Protein AF-A0A2S2QN87-F1 (afdb_monomer)

Organism: NCBI:txid143950

Nearest PDB structures (foldseek):
  5fmi-assembly1_A-2  TM=4.030E-01  e=7.078E-01  Homo sapiens
  5wdd-assembly2_B  TM=3.837E-01  e=3.614E+00  Gallus gallus
  5lmp-assembly1_T  TM=2.972E-01  e=2.549E+00  Thermus thermophilus HB8

InterPro domains:
  IPR051944 BEACH domain-containing protein [PTHR46108] (1-99)

Mean predicted aligned error: 5.39 Å

Structure (mmCIF, N/CA/C/O backbone):
data_AF-A0A2S2QN87-F1
#
_entry.id   AF-A0A2S2QN87-F1
#
loop_
_atom_site.group_PDB
_atom_site.id
_atom_site.type_symbol
_atom_site.label_atom_id
_atom_site.label_alt_id
_atom_site.label_comp_id
_atom_site.label_asym_id
_atom_site.label_entity_id
_atom_site.label_seq_id
_atom_site.pdbx_PDB_ins_code
_atom_site.Cartn_x
_atom_site.Cartn_y
_atom_site.Cartn_z
_atom_site.occupancy
_atom_site.B_iso_or_equiv
_atom_site.auth_seq_id
_atom_site.auth_comp_id
_atom_site.auth_asym_id
_atom_site.auth_atom_id
_atom_site.pdbx_PDB_model_num
ATOM 1 N N . PHE A 1 1 ? -2.934 -4.992 -7.636 1.00 54.97 1 PHE A N 1
ATOM 2 C CA . PHE A 1 1 ? -2.206 -3.744 -7.964 1.00 54.97 1 PHE A CA 1
ATOM 3 C C . PHE A 1 1 ? -0.697 -3.867 -7.735 1.00 54.97 1 PHE A C 1
ATOM 5 O O . PHE A 1 1 ? 0.065 -3.264 -8.474 1.00 54.97 1 PHE A O 1
ATOM 12 N N . PHE A 1 2 ? -0.258 -4.665 -6.754 1.00 62.22 2 PHE A N 1
ATOM 13 C CA . PHE A 1 2 ? 1.153 -4.755 -6.355 1.00 62.22 2 PHE A 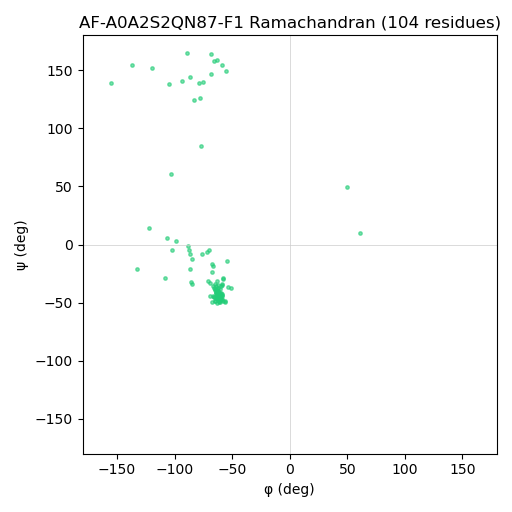CA 1
ATOM 14 C C . PHE A 1 2 ? 2.008 -5.738 -7.176 1.00 62.22 2 PHE A C 1
ATOM 16 O O . PHE A 1 2 ? 3.230 -5.657 -7.112 1.00 62.22 2 PHE A O 1
ATOM 23 N N . ASP A 1 3 ? 1.383 -6.598 -7.988 1.00 73.19 3 ASP A N 1
ATOM 24 C CA . ASP A 1 3 ? 2.063 -7.568 -8.856 1.00 73.19 3 ASP A CA 1
ATOM 25 C C . ASP A 1 3 ? 2.075 -7.121 -10.318 1.00 73.19 3 ASP A C 1
ATOM 27 O O . ASP A 1 3 ? 1.509 -7.761 -11.202 1.00 73.19 3 ASP A O 1
ATOM 31 N N . LEU A 1 4 ? 2.696 -5.970 -10.576 1.00 82.06 4 LEU A N 1
ATOM 32 C CA . LEU A 1 4 ? 2.917 -5.528 -11.951 1.00 82.06 4 LEU A CA 1
ATOM 33 C C . LEU A 1 4 ? 3.938 -6.450 -12.635 1.00 82.06 4 LEU A C 1
ATOM 35 O O . LEU A 1 4 ? 4.859 -6.919 -11.964 1.00 82.06 4 LEU A O 1
ATOM 39 N N . PRO A 1 5 ? 3.824 -6.696 -13.952 1.00 86.81 5 PRO A N 1
ATOM 40 C CA . PRO A 1 5 ? 4.841 -7.436 -14.696 1.00 86.81 5 PRO A CA 1
ATOM 41 C C . PRO A 1 5 ? 6.182 -6.677 -14.692 1.00 86.81 5 PRO A C 1
ATOM 43 O O . PRO A 1 5 ? 6.188 -5.457 -14.477 1.00 86.81 5 PRO A O 1
ATOM 46 N N . PRO A 1 6 ? 7.326 -7.340 -14.933 1.00 87.94 6 PRO A N 1
ATOM 47 C CA . PRO A 1 6 ? 8.593 -6.641 -15.165 1.00 87.94 6 PRO A CA 1
ATOM 48 C C . PRO A 1 6 ? 8.453 -5.643 -16.328 1.00 87.94 6 PRO A C 1
ATOM 50 O O . PRO A 1 6 ? 7.609 -5.828 -17.204 1.00 87.94 6 PRO A O 1
ATOM 53 N N . LEU A 1 7 ? 9.206 -4.539 -16.303 1.00 89.00 7 LEU A N 1
ATOM 54 C CA . LEU A 1 7 ? 9.223 -3.620 -17.442 1.00 89.00 7 LEU A CA 1
ATOM 55 C C . LEU A 1 7 ? 10.136 -4.198 -18.525 1.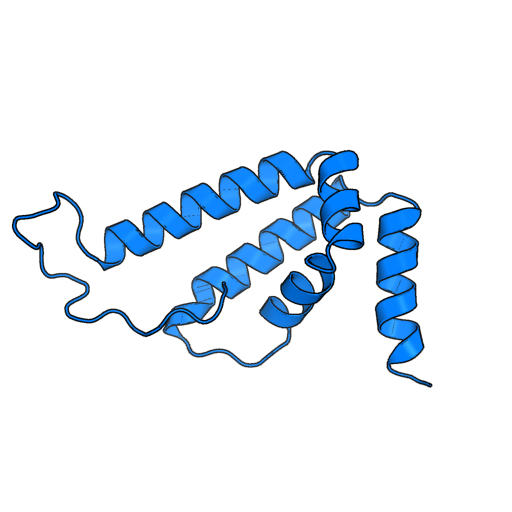00 89.00 7 LEU A C 1
ATOM 57 O O . LEU A 1 7 ? 11.222 -4.695 -18.241 1.00 89.00 7 LEU A O 1
ATOM 61 N N . GLU A 1 8 ? 9.697 -4.090 -19.770 1.00 87.06 8 GLU A N 1
ATOM 62 C CA . GLU A 1 8 ? 10.537 -4.325 -20.940 1.00 87.06 8 GLU A CA 1
ATOM 63 C C . GLU A 1 8 ? 11.126 -2.984 -21.387 1.00 87.06 8 GLU A C 1
ATOM 65 O O . GLU A 1 8 ? 10.439 -1.960 -21.323 1.00 87.06 8 GLU A O 1
ATOM 70 N N . ASN A 1 9 ? 12.394 -2.988 -21.810 1.00 87.69 9 ASN A N 1
ATOM 71 C CA . ASN A 1 9 ? 13.097 -1.809 -22.327 1.00 87.69 9 ASN A CA 1
ATOM 72 C C . ASN A 1 9 ? 12.971 -0.584 -21.397 1.00 87.69 9 ASN A C 1
ATOM 74 O O . ASN A 1 9 ? 12.587 0.504 -21.822 1.00 87.69 9 ASN A O 1
ATOM 78 N N . GLU A 1 10 ? 13.248 -0.770 -20.096 1.00 84.25 10 GLU A N 1
ATOM 79 C CA . GLU A 1 10 ? 12.863 0.194 -19.050 1.00 84.25 10 GLU A CA 1
ATOM 80 C C . GLU A 1 10 ? 13.427 1.611 -19.257 1.00 84.25 10 GLU A C 1
ATOM 82 O O . GLU A 1 10 ? 12.806 2.586 -18.819 1.00 84.25 10 GLU A O 1
ATOM 87 N N . ASP A 1 11 ? 14.585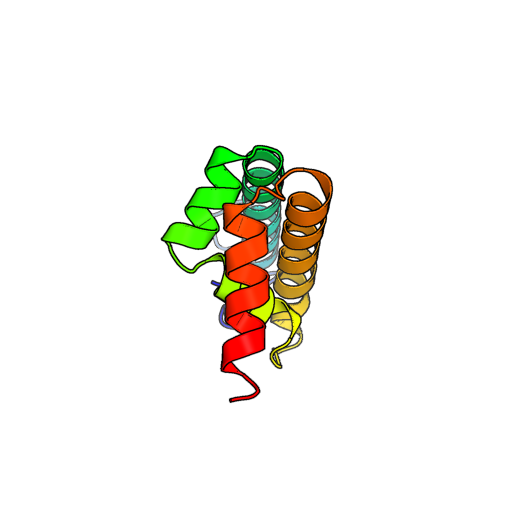 1.710 -19.913 1.00 87.00 11 ASP A N 1
ATOM 88 C CA . ASP A 1 11 ? 15.328 2.948 -20.151 1.00 87.00 11 ASP A CA 1
ATOM 89 C C . ASP A 1 11 ? 15.160 3.488 -21.591 1.00 87.00 11 ASP A C 1
ATOM 91 O O . ASP A 1 11 ? 15.622 4.590 -21.892 1.00 87.00 11 ASP A O 1
AT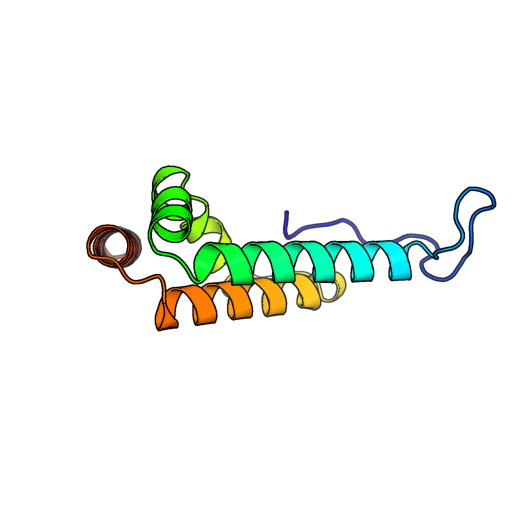OM 95 N N . GLU A 1 12 ? 14.470 2.766 -22.483 1.00 86.56 12 GLU A N 1
ATOM 96 C CA . GLU A 1 12 ? 14.250 3.209 -23.863 1.00 86.56 12 GLU A CA 1
ATOM 97 C C . GLU A 1 12 ? 13.058 4.165 -23.950 1.00 86.56 12 GLU A C 1
ATOM 99 O O . GLU A 1 12 ? 11.931 3.857 -23.546 1.00 86.56 12 GLU A O 1
ATOM 104 N N . LYS A 1 13 ? 13.296 5.356 -24.505 1.00 77.56 13 LYS A N 1
ATOM 105 C CA . LYS A 1 13 ? 12.216 6.290 -24.820 1.00 77.56 13 LYS A CA 1
ATOM 106 C C . LYS A 1 13 ? 11.524 5.850 -26.102 1.00 77.56 13 LYS A C 1
ATOM 108 O O . LYS A 1 13 ? 12.153 5.684 -27.138 1.00 77.56 13 LYS A O 1
ATOM 113 N N . THR A 1 14 ? 10.212 5.695 -26.017 1.00 75.94 14 THR A N 1
ATOM 114 C CA . THR A 1 14 ? 9.335 5.507 -27.174 1.00 75.94 14 THR A CA 1
ATOM 115 C C . THR A 1 14 ? 8.928 6.871 -27.723 1.00 75.94 14 THR A C 1
ATOM 117 O O . THR A 1 14 ? 8.602 7.741 -26.917 1.00 75.94 14 THR A O 1
ATOM 120 N N . ASP A 1 15 ? 8.795 7.028 -29.042 1.00 72.81 15 ASP A N 1
ATOM 121 C CA . ASP A 1 15 ? 8.368 8.289 -29.694 1.00 72.81 15 ASP A CA 1
ATOM 122 C C . ASP A 1 15 ? 7.027 8.859 -29.179 1.00 72.81 15 ASP A C 1
ATOM 124 O O . ASP A 1 15 ? 6.689 10.013 -29.421 1.00 72.81 15 ASP A O 1
ATOM 128 N N . GLN A 1 16 ? 6.248 8.056 -28.449 1.00 77.94 16 GLN A N 1
ATOM 129 C CA . GLN A 1 16 ? 4.944 8.416 -27.891 1.00 77.94 16 GLN A CA 1
ATOM 130 C C . GLN A 1 16 ? 4.998 9.088 -26.504 1.00 77.94 16 GLN A C 1
ATOM 132 O O . GLN A 1 16 ? 3.946 9.443 -25.971 1.00 77.94 16 GLN A O 1
ATOM 137 N N . SER A 1 17 ? 6.167 9.220 -25.859 1.00 82.38 17 SER A N 1
ATOM 138 C CA . SER A 1 17 ? 6.244 9.763 -24.494 1.00 82.38 17 SER A CA 1
ATOM 139 C C . SER A 1 17 ? 7.599 10.379 -24.149 1.00 82.38 17 SER A C 1
ATOM 141 O O . SER A 1 17 ? 8.641 9.775 -24.389 1.00 82.38 17 SER A O 1
ATOM 143 N N . ASP A 1 18 ? 7.569 11.519 -23.452 1.00 87.88 18 ASP A N 1
ATOM 144 C CA . ASP A 1 18 ? 8.767 12.161 -22.889 1.00 87.88 18 ASP A CA 1
ATOM 145 C C . ASP A 1 18 ? 9.432 11.343 -21.768 1.00 87.88 18 ASP A C 1
ATOM 147 O O . ASP A 1 18 ? 10.608 11.562 -21.450 1.00 87.88 18 ASP A O 1
ATOM 151 N N . PHE A 1 19 ? 8.688 10.396 -21.186 1.00 90.25 19 PHE A N 1
ATOM 152 C CA . PHE A 1 19 ? 9.108 9.568 -20.061 1.00 90.25 19 PHE A CA 1
ATOM 153 C C . PHE A 1 19 ? 9.443 8.147 -20.505 1.00 90.25 19 PHE A C 1
ATOM 155 O O . PHE A 1 19 ? 8.680 7.526 -21.254 1.00 90.25 19 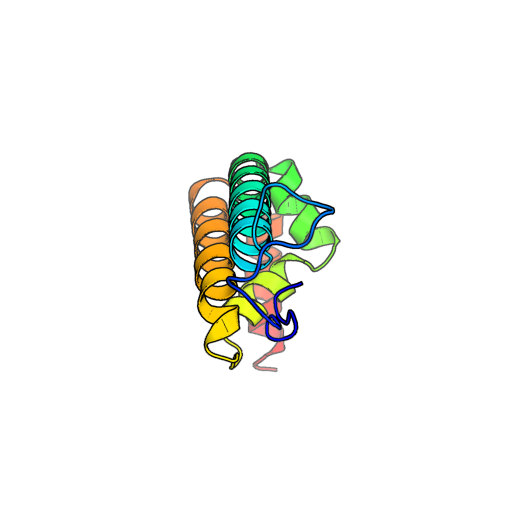PHE A O 1
ATOM 162 N N . THR A 1 20 ? 10.520 7.580 -19.966 1.00 92.75 20 THR A N 1
ATOM 163 C CA . THR A 1 20 ? 10.814 6.147 -20.115 1.00 92.75 20 THR A CA 1
ATOM 164 C C . THR A 1 20 ? 9.751 5.295 -19.400 1.00 92.75 20 THR A C 1
ATOM 166 O O . THR A 1 20 ? 9.075 5.774 -18.477 1.00 92.75 20 THR A O 1
ATOM 169 N N . PRO A 1 21 ? 9.570 4.012 -19.766 1.00 90.75 21 PRO A N 1
ATOM 170 C CA . PRO A 1 21 ? 8.680 3.104 -19.038 1.00 90.75 21 PRO A CA 1
ATOM 171 C C . PRO A 1 21 ? 8.943 3.075 -17.523 1.00 90.75 21 PRO A C 1
ATOM 173 O O . PRO A 1 21 ? 7.999 3.045 -16.725 1.00 90.75 21 PRO A O 1
ATOM 176 N N . LYS A 1 22 ? 10.215 3.157 -17.121 1.00 90.56 22 LYS A N 1
ATOM 177 C CA . LYS A 1 22 ? 10.644 3.240 -15.721 1.00 90.56 22 LYS A CA 1
ATOM 178 C C . LYS A 1 22 ? 10.184 4.516 -15.036 1.00 90.56 22 LYS A C 1
ATOM 180 O O . LYS A 1 22 ? 9.601 4.448 -13.954 1.00 90.56 22 LYS A O 1
ATOM 185 N N . GLU A 1 23 ? 10.394 5.668 -15.667 1.00 92.81 23 GLU A N 1
ATOM 186 C CA . GLU A 1 23 ? 9.950 6.963 -15.143 1.00 92.81 23 GLU A CA 1
ATOM 187 C C . GLU A 1 23 ? 8.431 6.990 -14.969 1.00 92.81 23 GLU A C 1
ATOM 189 O O . GLU A 1 23 ? 7.944 7.382 -13.908 1.00 92.81 23 GLU A O 1
ATOM 194 N N . ARG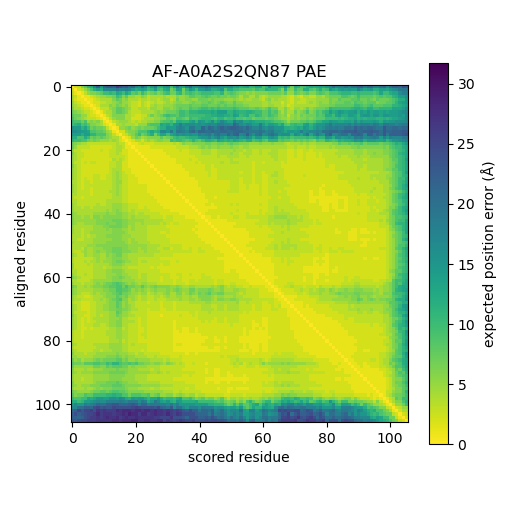 A 1 24 ? 7.675 6.473 -15.947 1.00 91.12 24 ARG A N 1
ATOM 195 C CA . ARG A 1 24 ? 6.212 6.354 -15.849 1.00 91.12 24 ARG A CA 1
ATOM 196 C C . ARG A 1 24 ? 5.788 5.476 -14.675 1.00 91.12 24 ARG A C 1
ATOM 198 O O . ARG A 1 24 ? 4.889 5.857 -13.927 1.00 91.12 24 ARG A O 1
ATOM 205 N N . ARG A 1 25 ? 6.448 4.330 -14.469 1.00 90.50 25 ARG A N 1
ATOM 206 C CA . ARG A 1 25 ? 6.159 3.436 -13.335 1.00 90.50 25 ARG A CA 1
ATOM 207 C C . ARG A 1 25 ? 6.465 4.101 -11.990 1.00 90.50 25 ARG A C 1
ATOM 209 O O . ARG A 1 25 ? 5.672 3.961 -11.060 1.00 90.50 25 ARG A O 1
ATOM 216 N N . ILE A 1 26 ? 7.566 4.846 -11.890 1.00 91.50 26 ILE A N 1
ATOM 217 C CA . ILE A 1 26 ? 7.927 5.599 -10.679 1.00 91.50 26 ILE A CA 1
ATOM 218 C C . ILE A 1 26 ? 6.922 6.725 -10.414 1.00 91.50 26 ILE A C 1
ATOM 220 O O . ILE A 1 26 ? 6.476 6.891 -9.281 1.00 91.50 26 ILE A O 1
ATOM 224 N N . LEU A 1 27 ? 6.543 7.494 -11.437 1.00 93.25 27 LEU A N 1
ATOM 225 C CA . LEU A 1 27 ? 5.566 8.578 -11.304 1.00 93.25 27 LEU A CA 1
ATOM 226 C C . LEU A 1 27 ? 4.198 8.047 -10.878 1.00 93.25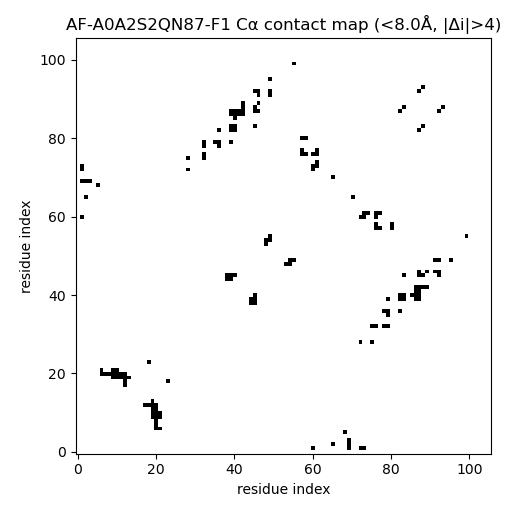 27 LEU A C 1
ATOM 228 O O . LEU A 1 27 ? 3.603 8.588 -9.948 1.00 93.25 27 LEU A O 1
ATOM 232 N N . LEU A 1 28 ? 3.743 6.952 -11.493 1.00 91.94 28 LEU A N 1
ATOM 233 C CA . LEU A 1 28 ? 2.514 6.266 -11.105 1.00 91.94 28 LEU A CA 1
ATOM 234 C C . LEU A 1 28 ? 2.559 5.868 -9.627 1.00 91.94 28 LEU A C 1
ATOM 236 O O . LEU A 1 28 ? 1.639 6.190 -8.880 1.00 91.94 28 LEU A O 1
ATOM 240 N N . GLN A 1 29 ? 3.647 5.222 -9.197 1.00 92.50 29 GLN A N 1
ATOM 241 C CA . GLN A 1 29 ? 3.839 4.835 -7.802 1.00 92.50 29 GLN A CA 1
ATOM 242 C C . GLN A 1 29 ? 3.781 6.045 -6.864 1.00 92.50 29 GLN A C 1
ATOM 244 O O . GLN A 1 29 ? 3.022 6.020 -5.898 1.00 92.50 29 GLN A O 1
ATOM 249 N N . LYS A 1 30 ? 4.509 7.125 -7.164 1.00 94.50 30 LYS A N 1
ATOM 250 C CA . LYS A 1 30 ? 4.518 8.340 -6.336 1.00 94.50 30 LYS A CA 1
ATOM 251 C C . LYS A 1 30 ? 3.136 8.973 -6.210 1.00 94.50 30 LYS A C 1
ATOM 253 O O . LYS A 1 30 ? 2.722 9.287 -5.098 1.00 94.50 30 LYS A O 1
ATOM 258 N N . ILE A 1 31 ? 2.423 9.143 -7.323 1.00 95.56 31 ILE A N 1
ATOM 259 C CA . ILE A 1 31 ? 1.090 9.758 -7.332 1.00 95.56 31 ILE A CA 1
ATOM 260 C C . ILE A 1 31 ? 0.110 8.903 -6.527 1.00 95.56 31 ILE A C 1
ATOM 262 O O . ILE A 1 31 ? -0.603 9.428 -5.673 1.00 95.56 31 ILE A O 1
ATOM 266 N N . PHE A 1 32 ? 0.114 7.583 -6.738 1.00 93.31 32 PHE A N 1
ATOM 267 C CA . PHE A 1 32 ? -0.760 6.675 -5.995 1.00 93.31 32 PHE A CA 1
ATOM 268 C C . PHE A 1 32 ? -0.492 6.716 -4.492 1.00 93.31 32 PHE A C 1
ATOM 270 O O . PHE A 1 32 ? -1.436 6.831 -3.713 1.00 93.31 32 PHE A O 1
ATOM 277 N N . VAL A 1 33 ? 0.776 6.667 -4.076 1.00 94.56 33 VAL A N 1
ATOM 278 C CA . VAL A 1 33 ? 1.126 6.739 -2.650 1.00 94.56 33 VAL A CA 1
ATOM 279 C C . VAL A 1 33 ? 0.709 8.069 -2.048 1.00 94.56 33 VAL A C 1
ATOM 281 O O . VAL A 1 33 ? 0.078 8.072 -0.998 1.00 94.56 33 VAL A O 1
ATOM 284 N N . GLN A 1 34 ? 0.982 9.189 -2.720 1.00 96.38 34 GLN A N 1
ATOM 285 C CA . GLN A 1 34 ? 0.589 10.509 -2.223 1.00 96.38 34 GLN A CA 1
ATOM 286 C C . GLN A 1 34 ? -0.924 10.621 -2.024 1.00 96.38 34 GLN A C 1
ATOM 288 O O . GLN A 1 34 ? -1.370 11.119 -0.990 1.00 96.38 34 GLN A O 1
ATOM 293 N N . ILE A 1 35 ? -1.714 10.126 -2.981 1.00 96.44 35 ILE A N 1
ATOM 294 C CA . ILE A 1 35 ? -3.176 10.115 -2.876 1.00 96.44 35 ILE A CA 1
ATOM 295 C C . ILE A 1 35 ? -3.616 9.237 -1.702 1.00 96.44 35 ILE A C 1
ATOM 297 O O . ILE A 1 35 ? -4.389 9.694 -0.861 1.00 96.44 35 ILE A O 1
ATOM 301 N N . LEU A 1 36 ? -3.112 8.003 -1.611 1.00 95.06 36 LEU A N 1
ATOM 302 C CA . LEU A 1 36 ? -3.511 7.068 -0.560 1.00 95.06 36 LEU A CA 1
ATOM 303 C C . LEU A 1 36 ? -3.124 7.567 0.832 1.00 95.06 36 LEU A C 1
ATOM 305 O O . LEU A 1 36 ? -3.973 7.562 1.718 1.00 95.06 36 LEU A O 1
ATOM 309 N N . VAL A 1 37 ? -1.898 8.059 1.022 1.00 96.25 37 VAL A N 1
ATOM 310 C CA . VAL A 1 37 ? -1.446 8.662 2.286 1.00 96.25 37 VAL A CA 1
ATOM 311 C C . VAL A 1 37 ? -2.337 9.850 2.651 1.00 96.25 37 VAL A C 1
ATOM 313 O O . VAL A 1 37 ? -2.835 9.941 3.775 1.00 96.25 37 VAL A O 1
ATOM 316 N N . ARG A 1 38 ? -2.624 10.744 1.697 1.00 96.88 38 ARG A N 1
ATOM 317 C CA . ARG A 1 38 ? -3.462 11.918 1.966 1.00 96.88 38 ARG A CA 1
ATOM 318 C C . ARG A 1 38 ? -4.895 11.543 2.344 1.00 96.88 38 ARG A C 1
ATOM 320 O O . ARG A 1 38 ? -5.447 12.142 3.266 1.00 96.88 38 ARG A O 1
ATOM 327 N N . LEU A 1 39 ? -5.490 10.569 1.659 1.00 95.75 39 LEU A N 1
ATOM 328 C CA . LEU A 1 39 ? -6.839 10.089 1.957 1.00 95.75 39 LEU A CA 1
ATOM 329 C C . LEU A 1 39 ? -6.880 9.368 3.307 1.00 95.75 39 LEU A C 1
ATOM 331 O O . LEU A 1 39 ? -7.693 9.724 4.157 1.00 95.75 39 LEU A O 1
ATOM 335 N N . CYS A 1 40 ? -5.960 8.431 3.537 1.00 95.81 40 CYS A N 1
ATOM 336 C CA . CYS A 1 40 ? -5.891 7.613 4.752 1.00 95.81 40 CYS A CA 1
ATOM 337 C C . CYS A 1 40 ? -5.436 8.383 5.999 1.00 95.81 40 CYS A C 1
ATOM 339 O O . CYS A 1 40 ? -5.507 7.853 7.103 1.00 95.81 40 CYS A O 1
ATOM 341 N N . SER A 1 41 ? -5.023 9.643 5.841 1.00 94.56 41 SER A N 1
ATOM 342 C CA . SER A 1 41 ? -4.885 10.590 6.953 1.00 94.56 41 SER A CA 1
ATOM 343 C C . SER A 1 41 ? -6.239 11.036 7.537 1.00 94.56 41 SER A C 1
ATOM 345 O O . SER A 1 41 ? -6.265 11.794 8.500 1.00 94.56 41 SER A O 1
ATOM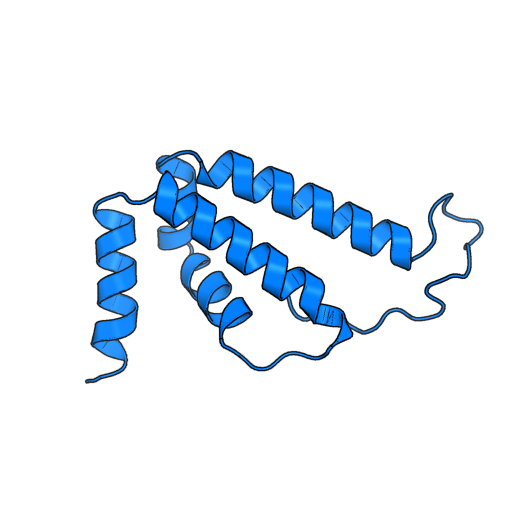 347 N N . ASN A 1 42 ? -7.365 10.616 6.946 1.00 95.31 42 ASN A N 1
ATOM 348 C CA . ASN A 1 42 ? -8.721 10.905 7.407 1.00 95.31 42 ASN A CA 1
ATOM 349 C C . ASN A 1 42 ? -9.467 9.603 7.741 1.00 95.31 42 ASN A C 1
ATOM 351 O O . ASN A 1 42 ? -9.237 8.563 7.124 1.00 95.31 42 ASN A O 1
ATOM 355 N N . HIS A 1 43 ? -10.426 9.681 8.666 1.00 96.62 43 HIS A N 1
ATOM 356 C CA . HIS A 1 43 ? -11.177 8.517 9.150 1.00 96.62 43 HIS A CA 1
ATOM 357 C C . HIS A 1 43 ? -12.046 7.857 8.069 1.00 96.62 43 HIS A C 1
ATOM 359 O O . HIS A 1 43 ? -11.988 6.645 7.898 1.00 96.62 43 HIS A O 1
ATOM 365 N N . LEU A 1 44 ? -12.836 8.641 7.321 1.00 96.06 44 LEU A N 1
ATOM 366 C CA . LEU A 1 44 ? -13.801 8.082 6.363 1.00 96.06 44 LEU A CA 1
ATOM 367 C C . LEU A 1 44 ? -13.130 7.255 5.250 1.00 96.06 44 LEU A C 1
ATOM 369 O O . LEU A 1 44 ? -13.568 6.130 5.022 1.00 96.06 44 LEU A O 1
ATOM 373 N N . PRO A 1 45 ? -12.050 7.723 4.591 1.00 95.31 45 PRO A N 1
ATOM 374 C CA . PRO A 1 45 ? -11.357 6.898 3.604 1.00 95.31 45 PRO A CA 1
ATOM 375 C C . PRO A 1 45 ? -10.710 5.644 4.205 1.00 95.31 45 PRO A C 1
ATOM 377 O O . PRO A 1 45 ? -10.721 4.597 3.565 1.00 95.31 45 PRO A O 1
ATOM 380 N N . ALA A 1 46 ? -10.182 5.722 5.433 1.00 95.56 46 ALA A N 1
ATOM 381 C CA . ALA A 1 46 ? -9.624 4.554 6.117 1.00 95.56 46 ALA A CA 1
ATOM 382 C C . ALA A 1 46 ? -10.702 3.495 6.421 1.00 95.56 46 ALA A C 1
ATOM 384 O O . ALA A 1 46 ? -10.463 2.299 6.260 1.00 95.56 46 ALA A O 1
ATOM 385 N N . GLU A 1 47 ? -11.909 3.919 6.801 1.00 96.81 47 GLU A N 1
ATOM 386 C CA . GLU A 1 47 ? -13.047 3.015 6.977 1.00 96.81 47 GLU A CA 1
ATOM 387 C C . GLU A 1 47 ? -13.560 2.431 5.660 1.00 96.81 47 GLU A C 1
ATOM 389 O O . GLU A 1 47 ? -14.020 1.289 5.643 1.00 96.81 47 GLU A O 1
ATOM 394 N N . GLU A 1 48 ? -13.483 3.175 4.559 1.00 96.94 48 GLU A N 1
ATOM 395 C CA . GLU A 1 48 ? -13.898 2.663 3.253 1.00 96.94 48 GLU A CA 1
ATOM 396 C C . GLU A 1 48 ? -12.980 1.523 2.784 1.00 96.94 48 GLU A C 1
ATOM 398 O O . GLU A 1 48 ? -13.476 0.527 2.261 1.00 96.94 48 GLU A O 1
ATOM 403 N N . LEU A 1 49 ? -11.673 1.585 3.079 1.00 95.44 49 LEU A N 1
ATOM 404 C CA . LEU A 1 49 ? -10.749 0.467 2.823 1.00 95.44 49 LEU A CA 1
ATOM 405 C C . LEU A 1 49 ? -11.167 -0.819 3.545 1.00 95.44 49 LEU A C 1
ATOM 407 O O . LEU A 1 49 ? -10.985 -1.912 3.018 1.00 95.44 49 LEU A O 1
ATOM 411 N N . VAL A 1 50 ? -11.733 -0.699 4.746 1.00 95.25 50 VAL A N 1
ATOM 412 C CA . VAL A 1 50 ? -12.279 -1.839 5.495 1.00 95.25 50 VAL A CA 1
ATOM 413 C C . VAL A 1 50 ? -13.538 -2.377 4.824 1.00 95.25 50 VAL A C 1
ATOM 415 O O . VAL A 1 50 ? -13.686 -3.584 4.670 1.00 95.25 50 VAL A O 1
ATOM 418 N N . VAL A 1 51 ? -14.444 -1.492 4.399 1.00 95.50 51 VAL A N 1
ATOM 419 C CA . VAL A 1 51 ? -15.698 -1.875 3.726 1.00 95.50 51 VAL A CA 1
ATOM 420 C C . VAL A 1 51 ? -15.435 -2.607 2.411 1.00 95.50 51 VAL A C 1
ATOM 422 O O . VAL A 1 51 ? -16.194 -3.504 2.049 1.00 95.50 51 VAL A O 1
ATOM 425 N N . LYS A 1 52 ? -14.372 -2.228 1.698 1.00 95.69 52 LYS A N 1
ATOM 426 C CA . LYS A 1 52 ? -13.974 -2.834 0.422 1.00 95.69 52 LYS A CA 1
ATOM 427 C C . LYS A 1 52 ? -13.041 -4.033 0.556 1.00 95.69 52 LYS A C 1
ATOM 429 O O . LYS A 1 52 ? -12.691 -4.615 -0.461 1.00 95.69 52 LYS A O 1
ATOM 434 N N . ASP A 1 53 ? -12.656 -4.399 1.777 1.00 93.12 53 ASP A N 1
ATOM 435 C CA . ASP A 1 53 ? -11.621 -5.402 2.060 1.00 93.12 53 ASP A CA 1
ATOM 436 C C . ASP A 1 53 ? -10.220 -5.043 1.512 1.00 93.12 53 ASP A C 1
ATOM 438 O O . ASP A 1 53 ? -9.283 -5.830 1.590 1.00 93.12 53 ASP A O 1
ATOM 442 N N . ASP A 1 54 ? -10.015 -3.817 1.030 1.00 94.44 54 ASP A N 1
ATOM 443 C CA . ASP A 1 54 ? -8.733 -3.357 0.487 1.00 94.44 54 ASP A CA 1
ATOM 444 C C . ASP A 1 54 ? -7.643 -3.255 1.567 1.00 94.44 54 ASP A C 1
ATOM 446 O O . ASP A 1 54 ? -6.445 -3.349 1.276 1.00 94.44 54 ASP A O 1
ATOM 450 N N . LEU A 1 55 ? -8.033 -3.106 2.838 1.00 94.69 55 LEU A N 1
ATOM 451 C CA . LEU A 1 55 ? -7.083 -3.134 3.949 1.00 94.69 55 LEU A CA 1
ATOM 452 C C . LEU A 1 55 ? -6.409 -4.515 4.088 1.00 94.69 55 LEU A C 1
ATOM 454 O O . LEU A 1 55 ? -5.212 -4.564 4.390 1.00 94.69 55 LEU A O 1
ATOM 458 N N . SER A 1 56 ? -7.106 -5.627 3.801 1.00 93.25 56 SER A N 1
ATOM 459 C CA . SER A 1 56 ? -6.481 -6.962 3.766 1.00 93.25 56 SER A CA 1
ATOM 460 C C . SER A 1 56 ? -5.406 -7.046 2.682 1.00 93.25 56 SER A C 1
ATOM 462 O O . SER A 1 56 ? -4.339 -7.628 2.905 1.00 93.25 56 SER A O 1
ATOM 464 N N . LEU A 1 57 ? -5.643 -6.406 1.533 1.00 92.50 57 LEU A N 1
ATOM 465 C CA . LEU A 1 57 ? -4.708 -6.379 0.413 1.00 92.50 57 LEU A CA 1
ATOM 466 C C . LEU A 1 57 ? -3.427 -5.619 0.765 1.00 92.50 57 LEU A C 1
ATOM 468 O O . LEU A 1 57 ? -2.346 -6.062 0.381 1.00 92.50 57 LEU A O 1
ATOM 472 N N . LEU A 1 58 ? -3.516 -4.530 1.536 1.00 93.50 58 LEU A N 1
ATOM 473 C CA . LEU A 1 58 ? -2.338 -3.811 2.040 1.00 93.50 58 LEU A CA 1
ATOM 474 C C . LEU A 1 58 ? -1.497 -4.685 2.981 1.00 93.50 58 LEU A C 1
ATOM 476 O O . LEU A 1 58 ? -0.274 -4.741 2.840 1.00 93.50 58 LEU A O 1
ATOM 480 N N . PHE A 1 59 ? -2.137 -5.416 3.900 1.00 93.06 59 PHE A N 1
ATOM 481 C CA . PHE A 1 59 ? -1.438 -6.371 4.768 1.00 93.06 59 PHE A CA 1
ATOM 482 C C . PHE A 1 59 ? -0.810 -7.520 3.974 1.00 93.06 59 PHE A C 1
ATOM 484 O O . PHE A 1 59 ? 0.332 -7.909 4.236 1.00 93.06 59 PHE A O 1
ATOM 491 N N . SER A 1 60 ? -1.525 -8.045 2.979 1.00 91.50 60 SER A N 1
ATOM 492 C CA . SER A 1 60 ? -1.003 -9.067 2.071 1.00 91.50 60 SER A CA 1
ATOM 493 C C . SER A 1 60 ? 0.225 -8.551 1.321 1.00 91.50 60 SER A C 1
ATOM 495 O O . SER A 1 60 ? 1.261 -9.209 1.324 1.00 91.50 60 SER A O 1
ATOM 497 N N . ALA A 1 61 ? 0.173 -7.329 0.787 1.00 91.44 61 ALA A N 1
ATOM 498 C CA . ALA A 1 61 ? 1.272 -6.720 0.044 1.00 91.44 61 ALA A CA 1
ATOM 499 C C . ALA A 1 61 ? 2.569 -6.593 0.861 1.00 91.44 61 ALA A C 1
ATOM 501 O O . ALA A 1 61 ? 3.661 -6.728 0.303 1.00 91.44 61 ALA A O 1
ATOM 502 N N . ILE A 1 62 ? 2.472 -6.347 2.175 1.00 92.44 62 ILE A N 1
ATOM 503 C CA . ILE A 1 62 ? 3.654 -6.227 3.042 1.00 92.44 62 ILE A CA 1
ATOM 504 C C . ILE A 1 62 ? 4.163 -7.560 3.598 1.00 92.44 62 ILE A C 1
ATOM 506 O O . ILE A 1 62 ? 5.341 -7.636 3.951 1.00 92.44 62 ILE A O 1
ATOM 510 N N . THR A 1 63 ? 3.334 -8.609 3.636 1.00 91.62 63 THR A N 1
ATOM 511 C CA . THR A 1 63 ? 3.677 -9.904 4.260 1.00 91.62 63 THR A CA 1
ATOM 512 C C . THR A 1 63 ? 3.919 -11.048 3.275 1.00 91.62 63 THR A C 1
ATOM 514 O O . THR A 1 63 ? 4.717 -11.932 3.575 1.00 91.62 63 THR A O 1
ATOM 517 N N . SER A 1 64 ? 3.287 -11.045 2.100 1.00 89.44 64 SER A N 1
ATOM 518 C CA . SER A 1 64 ? 3.469 -12.084 1.075 1.00 89.44 64 SER A CA 1
ATOM 519 C C . SER A 1 64 ? 4.873 -12.028 0.470 1.00 89.44 64 SER A C 1
ATOM 521 O O . SER A 1 64 ? 5.558 -11.023 0.615 1.00 89.44 64 SER A O 1
ATOM 523 N N . SER A 1 65 ? 5.345 -13.058 -0.230 1.00 87.38 65 SER A N 1
ATOM 524 C CA . SER A 1 65 ? 6.566 -12.936 -1.044 1.00 87.38 65 SER A CA 1
ATOM 525 C C . SER A 1 65 ? 6.268 -12.161 -2.333 1.00 87.38 65 SER A C 1
ATOM 527 O O . SER A 1 65 ? 5.230 -12.379 -2.944 1.00 87.38 65 SER A O 1
ATOM 529 N N . CYS A 1 66 ? 7.170 -11.276 -2.774 1.00 88.50 66 CYS A N 1
ATOM 530 C CA . CYS A 1 66 ? 7.056 -10.624 -4.083 1.00 88.50 66 CYS A CA 1
ATOM 531 C C . CYS A 1 66 ? 8.410 -10.571 -4.806 1.00 88.50 66 CYS A C 1
ATOM 533 O O . CYS A 1 66 ? 9.454 -10.533 -4.146 1.00 88.50 66 CYS A O 1
ATOM 535 N N . PRO A 1 67 ? 8.415 -10.500 -6.147 1.00 89.19 67 PRO A N 1
ATOM 536 C CA . PRO A 1 67 ? 9.625 -10.247 -6.922 1.00 89.19 67 PRO A CA 1
ATOM 537 C C . PRO A 1 67 ? 10.302 -8.920 -6.550 1.00 89.19 67 PRO A C 1
ATOM 539 O O . PRO A 1 67 ? 9.650 -7.967 -6.107 1.00 89.19 67 PRO A O 1
ATOM 542 N N . SER A 1 68 ? 11.615 -8.828 -6.778 1.00 88.00 68 SER A N 1
ATOM 543 C CA . SER A 1 68 ? 12.428 -7.653 -6.424 1.00 88.00 68 SER A CA 1
ATOM 544 C C . SER A 1 68 ? 11.956 -6.364 -7.107 1.00 88.00 68 SER A C 1
ATOM 546 O O . SER A 1 68 ? 11.950 -5.305 -6.473 1.00 88.00 68 SER A O 1
ATOM 548 N N . TYR A 1 69 ? 11.478 -6.449 -8.352 1.00 88.19 69 TYR A N 1
ATOM 549 C CA . TYR A 1 69 ? 10.959 -5.308 -9.115 1.00 88.19 69 TYR A CA 1
ATOM 550 C C . TYR A 1 69 ? 9.652 -4.720 -8.544 1.00 88.19 69 TYR A C 1
ATOM 552 O O . TYR A 1 69 ? 9.328 -3.569 -8.829 1.00 88.19 69 TYR A O 1
ATOM 560 N N . ASN A 1 70 ? 8.942 -5.452 -7.675 1.00 89.62 70 ASN A N 1
ATOM 561 C CA . ASN A 1 70 ? 7.752 -4.965 -6.962 1.00 89.62 70 ASN A CA 1
ATOM 562 C C . ASN A 1 70 ? 8.052 -4.505 -5.523 1.00 89.62 70 ASN A C 1
ATOM 564 O O . ASN A 1 70 ? 7.156 -4.063 -4.803 1.00 89.62 70 ASN A O 1
ATOM 568 N N . SER A 1 71 ? 9.319 -4.525 -5.095 1.00 89.25 71 SER A N 1
ATOM 569 C CA . SER A 1 71 ? 9.716 -4.091 -3.745 1.00 89.25 71 SER A CA 1
ATOM 570 C C . SER A 1 71 ? 9.334 -2.638 -3.425 1.00 89.25 71 SER A C 1
ATOM 572 O O . SER A 1 71 ? 9.047 -2.314 -2.272 1.00 89.25 71 SER A O 1
ATOM 574 N N . VAL A 1 72 ? 9.272 -1.760 -4.431 1.00 90.56 72 VAL A N 1
ATOM 575 C CA . VAL A 1 72 ? 8.840 -0.363 -4.258 1.00 90.56 72 VAL A CA 1
ATOM 576 C C . VAL A 1 72 ? 7.376 -0.264 -3.814 1.00 90.56 72 VAL A C 1
ATOM 578 O O . VAL A 1 72 ? 7.041 0.522 -2.925 1.00 90.56 72 VAL A O 1
ATOM 581 N N . TRP A 1 73 ? 6.514 -1.117 -4.363 1.00 91.25 73 TRP A N 1
ATOM 582 C CA . TRP A 1 73 ? 5.095 -1.188 -4.024 1.00 91.25 73 TRP A CA 1
ATOM 583 C C . TRP A 1 73 ? 4.860 -1.777 -2.632 1.00 91.25 73 TRP A C 1
ATOM 585 O O . TRP A 1 73 ? 3.954 -1.340 -1.920 1.00 91.25 73 TRP A O 1
ATOM 595 N N . ARG A 1 74 ? 5.729 -2.692 -2.188 1.00 92.75 74 ARG A N 1
ATOM 596 C CA . ARG A 1 74 ? 5.742 -3.167 -0.798 1.00 92.75 74 ARG A CA 1
ATOM 597 C C . ARG A 1 74 ? 6.022 -2.032 0.186 1.00 92.75 74 ARG A C 1
ATOM 599 O O . ARG A 1 74 ? 5.270 -1.853 1.138 1.00 92.75 74 ARG A O 1
ATOM 606 N N . LYS A 1 75 ? 7.071 -1.239 -0.063 1.00 92.62 75 LYS A N 1
ATOM 607 C CA . LYS A 1 75 ? 7.415 -0.074 0.777 1.00 92.62 75 LYS A CA 1
ATOM 608 C C . LYS A 1 75 ? 6.278 0.950 0.809 1.00 92.62 75 LYS A C 1
ATOM 610 O O . LYS A 1 75 ? 5.919 1.434 1.873 1.00 92.62 75 LYS A O 1
ATOM 615 N N . SER A 1 76 ? 5.673 1.191 -0.350 1.00 94.88 76 SER A N 1
ATOM 616 C CA . SER A 1 76 ? 4.509 2.067 -0.518 1.00 94.88 76 SER A CA 1
ATOM 617 C C . SER A 1 76 ? 3.306 1.613 0.317 1.00 94.88 76 SER A C 1
ATOM 619 O O . SER A 1 76 ? 2.668 2.416 0.988 1.00 94.88 76 SER A O 1
ATOM 621 N N . SER A 1 77 ? 3.019 0.310 0.321 1.00 94.94 77 SER A N 1
ATOM 622 C CA . SER A 1 77 ? 1.927 -0.265 1.119 1.00 94.94 77 SER A CA 1
ATOM 623 C C . SER A 1 77 ? 2.189 -0.123 2.620 1.00 94.94 77 SER A C 1
ATOM 625 O O . SER A 1 77 ? 1.279 0.206 3.377 1.00 94.94 77 SER A O 1
ATOM 627 N N . ALA A 1 78 ? 3.443 -0.306 3.048 1.00 95.44 78 ALA A N 1
ATOM 628 C CA . ALA A 1 78 ? 3.839 -0.092 4.437 1.00 95.44 78 ALA A CA 1
ATOM 629 C C . ALA A 1 78 ? 3.659 1.374 4.870 1.00 95.44 78 ALA A C 1
ATOM 631 O O . ALA A 1 78 ? 3.167 1.628 5.964 1.00 95.44 78 ALA A O 1
ATOM 632 N N . GLU A 1 79 ? 3.995 2.335 4.009 1.00 96.50 79 GLU A N 1
ATOM 633 C CA . GLU A 1 79 ? 3.803 3.767 4.273 1.00 96.50 79 GLU A CA 1
ATOM 634 C C . GLU A 1 79 ? 2.321 4.134 4.466 1.00 96.50 79 GLU A C 1
ATOM 636 O O . GLU A 1 79 ? 1.962 4.848 5.407 1.00 96.50 79 GLU A O 1
ATOM 641 N N . VAL A 1 80 ? 1.437 3.582 3.630 1.00 96.50 80 VAL A N 1
ATOM 642 C CA . VAL A 1 80 ? -0.016 3.752 3.789 1.00 96.50 80 VAL A CA 1
ATOM 643 C C . VAL A 1 80 ? -0.497 3.138 5.109 1.00 96.50 80 VAL A C 1
ATOM 645 O O . VAL A 1 80 ? -1.245 3.786 5.838 1.00 96.50 80 VAL A O 1
ATOM 648 N N . LEU A 1 81 ? -0.030 1.936 5.471 1.00 96.44 81 LEU A N 1
ATOM 649 C CA . LEU A 1 81 ? -0.382 1.301 6.749 1.00 96.44 81 LEU A CA 1
ATOM 650 C C . LEU A 1 81 ? 0.106 2.107 7.963 1.00 96.44 81 LEU A C 1
ATOM 652 O O . LEU A 1 81 ? -0.632 2.233 8.939 1.00 96.44 81 LEU A O 1
ATOM 656 N N . ILE A 1 82 ? 1.301 2.704 7.897 1.00 97.56 82 ILE A N 1
ATOM 657 C CA . ILE A 1 82 ? 1.797 3.622 8.935 1.00 97.56 82 ILE A CA 1
ATOM 658 C C . ILE A 1 82 ? 0.864 4.829 9.056 1.00 97.56 82 ILE A C 1
ATOM 660 O O . ILE A 1 82 ? 0.461 5.182 10.163 1.00 97.56 82 ILE A O 1
ATOM 664 N N . THR A 1 83 ? 0.452 5.416 7.934 1.00 97.75 83 THR A N 1
ATOM 665 C CA . THR A 1 83 ? -0.468 6.562 7.929 1.00 97.75 83 THR A CA 1
ATOM 666 C C . THR A 1 83 ? -1.812 6.210 8.577 1.00 97.75 83 THR A C 1
ATOM 668 O O . THR A 1 83 ? -2.299 6.944 9.438 1.00 97.75 83 THR A O 1
ATOM 671 N N . ILE A 1 84 ? -2.385 5.048 8.237 1.00 96.75 84 ILE A N 1
ATOM 672 C CA . ILE A 1 84 ? -3.618 4.544 8.864 1.00 96.75 84 ILE A CA 1
ATOM 673 C C . ILE A 1 84 ? -3.406 4.337 10.366 1.00 96.75 84 ILE A C 1
ATOM 675 O O . ILE A 1 84 ? -4.262 4.726 11.153 1.00 96.75 84 ILE A O 1
ATOM 679 N N . SER A 1 85 ? -2.262 3.787 1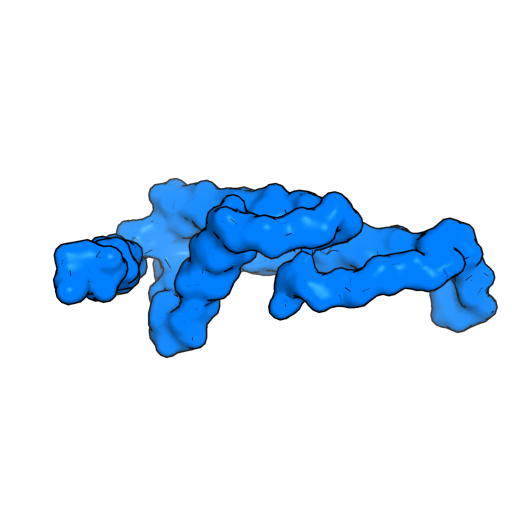0.785 1.00 95.88 85 SER A N 1
ATOM 680 C CA . SER A 1 85 ? -1.966 3.582 12.209 1.00 95.88 85 SER A CA 1
ATOM 681 C C . SER A 1 85 ? -1.888 4.891 13.005 1.00 95.88 85 SER A C 1
ATOM 683 O O . SER A 1 85 ? -2.245 4.918 14.179 1.00 95.88 85 SER A O 1
ATOM 685 N N . GLN A 1 86 ? -1.452 5.980 12.366 1.00 96.25 86 GLN A N 1
ATOM 686 C CA . GLN A 1 86 ? -1.291 7.289 13.001 1.00 96.25 86 GLN A CA 1
ATOM 687 C C . GLN A 1 86 ? -2.581 8.112 13.023 1.00 96.25 86 GLN A C 1
ATOM 689 O O . GLN A 1 86 ? -2.798 8.882 13.958 1.00 96.25 86 GLN A O 1
ATOM 694 N N . HIS A 1 87 ? -3.418 7.986 11.992 1.00 96.12 87 HIS A N 1
ATOM 695 C CA . HIS A 1 87 ? -4.527 8.918 11.764 1.00 96.12 87 HIS A CA 1
ATOM 696 C C . HIS A 1 87 ? -5.866 8.244 11.461 1.00 96.12 87 HIS A C 1
ATOM 698 O O . HIS A 1 87 ? -6.903 8.874 11.616 1.00 96.12 87 HIS A O 1
ATOM 704 N N . GLY A 1 88 ? -5.865 6.991 11.012 1.00 92.44 88 GLY A N 1
ATOM 705 C CA . GLY A 1 88 ? -7.041 6.290 10.489 1.00 92.44 88 GLY A CA 1
ATOM 706 C C . GLY A 1 88 ? -7.624 5.218 11.414 1.00 92.44 88 GLY A C 1
ATOM 707 O O . GLY A 1 88 ? -8.531 4.502 10.995 1.00 92.44 88 GLY A O 1
ATOM 708 N N . LEU A 1 89 ? -7.124 5.062 12.646 1.00 94.88 89 LEU A N 1
ATOM 709 C CA . LEU A 1 89 ? -7.598 4.037 13.585 1.00 94.88 89 LEU A CA 1
ATOM 710 C C . LEU A 1 89 ? -8.937 4.416 14.230 1.00 94.88 89 LEU A C 1
ATOM 712 O O . LEU A 1 89 ? -8.995 4.934 15.344 1.00 94.88 89 LEU A O 1
ATOM 716 N N . THR A 1 90 ? -10.031 4.108 13.541 1.00 96.19 90 THR A N 1
ATOM 717 C CA . THR A 1 90 ? -11.382 4.165 14.113 1.00 96.19 90 THR A CA 1
ATOM 718 C C . THR A 1 90 ? -11.765 2.825 14.755 1.00 96.19 90 THR A C 1
ATOM 720 O O . THR A 1 90 ? -11.137 1.801 14.460 1.00 96.19 90 THR A O 1
ATOM 723 N N . PRO A 1 91 ? -12.820 2.763 15.594 1.00 95.94 91 PRO A N 1
ATOM 724 C CA . PRO A 1 91 ? -13.301 1.497 16.153 1.00 95.94 91 PRO A CA 1
ATOM 725 C C . PRO A 1 91 ? -13.590 0.432 15.088 1.00 95.94 91 PRO A C 1
ATOM 727 O O . PRO A 1 91 ? -13.291 -0.740 15.297 1.00 95.94 91 PRO A O 1
ATOM 730 N N . LYS A 1 92 ? -14.104 0.841 13.921 1.00 95.19 92 LYS A N 1
ATOM 731 C CA . LYS A 1 92 ? -14.388 -0.051 12.790 1.00 95.19 92 LYS A CA 1
ATOM 732 C C . LYS A 1 92 ? -13.111 -0.635 12.185 1.00 95.19 92 LYS A C 1
ATOM 734 O O . LYS A 1 92 ? -13.049 -1.836 11.932 1.00 95.19 92 LYS A O 1
ATOM 739 N N . VAL A 1 93 ? -12.083 0.195 11.997 1.00 95.25 93 VAL A N 1
ATOM 740 C CA . VAL A 1 93 ? -10.772 -0.239 11.485 1.00 95.25 93 VAL A CA 1
ATOM 741 C C . VAL A 1 93 ? -10.082 -1.177 12.470 1.00 95.25 93 VAL A C 1
ATOM 743 O O . VAL A 1 93 ? -9.607 -2.240 12.080 1.00 95.25 93 VAL A O 1
ATOM 746 N N . ILE A 1 94 ? -10.096 -0.835 13.757 1.00 95.00 94 ILE A N 1
ATOM 747 C CA . ILE A 1 94 ? -9.543 -1.672 14.827 1.00 95.00 94 ILE A CA 1
ATOM 748 C C . ILE A 1 94 ? -10.260 -3.027 14.871 1.00 95.00 94 ILE A C 1
ATOM 750 O O . ILE A 1 94 ? -9.607 -4.069 14.853 1.00 95.00 94 ILE A O 1
ATOM 754 N N . GLN A 1 95 ? -11.596 -3.029 14.870 1.00 94.38 95 GLN A N 1
ATOM 755 C CA . GLN A 1 95 ? -12.388 -4.259 14.893 1.00 94.38 95 GLN A CA 1
ATOM 756 C C . GLN A 1 95 ? -12.084 -5.153 13.690 1.00 94.38 95 GLN A C 1
ATOM 758 O O . GLN A 1 95 ? -11.931 -6.362 13.857 1.00 94.38 95 GLN A O 1
ATOM 763 N N . TYR A 1 96 ? -11.957 -4.570 12.498 1.00 94.25 96 TYR A N 1
ATOM 764 C CA . TYR A 1 96 ? -11.576 -5.313 11.302 1.00 94.25 96 TYR A CA 1
ATOM 765 C C . TYR A 1 96 ? -10.187 -5.944 11.441 1.00 94.25 96 TYR A C 1
ATOM 767 O O . TYR A 1 96 ? -10.043 -7.143 11.216 1.00 94.25 96 TYR A O 1
ATOM 775 N N . ILE A 1 97 ? -9.181 -5.179 11.883 1.00 91.88 97 ILE A N 1
ATOM 776 C CA . ILE A 1 97 ? -7.821 -5.691 12.113 1.00 91.88 97 ILE A CA 1
ATOM 777 C C . ILE A 1 97 ? -7.856 -6.870 13.094 1.00 91.88 97 ILE A C 1
ATOM 779 O O . ILE A 1 97 ? -7.303 -7.928 12.802 1.00 91.88 97 ILE A O 1
ATOM 783 N N . HIS A 1 98 ? -8.549 -6.735 14.227 1.00 88.50 98 HIS A N 1
ATOM 784 C CA . HIS A 1 98 ? -8.682 -7.832 15.188 1.00 88.50 98 HIS A CA 1
ATOM 785 C C . HIS A 1 98 ? -9.406 -9.049 14.602 1.00 88.50 98 HIS A C 1
ATOM 787 O O . HIS A 1 98 ? -8.957 -10.173 14.814 1.00 88.50 98 HIS A O 1
ATOM 793 N N . GLY A 1 99 ? -10.485 -8.842 13.842 1.00 85.69 99 GLY A N 1
ATOM 794 C CA . GLY A 1 99 ? -11.232 -9.918 13.186 1.00 85.69 99 GLY A CA 1
ATOM 795 C C . GLY A 1 99 ? -10.392 -10.696 12.170 1.00 85.69 99 GLY A C 1
ATOM 796 O O . GLY A 1 99 ? -10.441 -11.926 12.143 1.00 85.69 99 GLY A O 1
ATOM 797 N N . MET A 1 100 ? -9.554 -9.996 11.399 1.00 73.56 100 MET A N 1
ATOM 798 C CA . MET A 1 100 ? -8.651 -10.599 10.413 1.00 73.56 100 MET A CA 1
ATOM 799 C C . MET A 1 100 ? -7.646 -11.570 11.040 1.00 73.56 100 MET A C 1
ATOM 801 O O . MET A 1 100 ? -7.339 -12.608 10.451 1.00 73.56 100 MET A O 1
ATOM 805 N N . TYR A 1 101 ? -7.127 -11.250 12.227 1.00 63.44 101 TYR A N 1
ATOM 806 C CA . TYR A 1 101 ? -6.202 -12.137 12.933 1.00 63.44 101 TYR A CA 1
ATOM 807 C C . TYR A 1 101 ? -6.929 -13.179 13.785 1.00 63.44 101 TYR A C 1
ATOM 809 O O . TYR A 1 101 ? -6.446 -14.301 13.873 1.00 63.44 101 TYR A O 1
ATOM 817 N N . ALA A 1 102 ? -8.102 -12.876 14.345 1.00 56.59 102 ALA A N 1
ATOM 818 C CA . ALA A 1 102 ? -8.879 -13.841 15.126 1.00 56.59 102 ALA A CA 1
ATOM 819 C C . ALA A 1 102 ? -9.327 -15.057 14.289 1.00 56.59 102 ALA A C 1
ATOM 821 O O . ALA A 1 102 ? -9.211 -16.185 14.758 1.00 56.59 102 ALA A O 1
ATOM 822 N N . CYS A 1 103 ? -9.740 -14.860 13.031 1.00 47.81 103 CYS A N 1
ATOM 823 C CA . CYS A 1 103 ? -10.104 -15.962 12.125 1.00 47.81 103 CYS A CA 1
ATOM 824 C C . CYS A 1 103 ? -8.910 -16.741 11.542 1.00 47.81 103 CYS A C 1
ATOM 826 O O . CYS A 1 103 ? -9.124 -17.752 10.885 1.00 47.81 103 CYS A O 1
ATOM 828 N N . LYS A 1 104 ? -7.658 -16.300 11.738 1.00 47.38 104 LYS A N 1
ATOM 829 C CA . LYS A 1 104 ? -6.470 -17.077 11.325 1.00 47.38 104 LYS A CA 1
ATOM 830 C C . LYS A 1 104 ? -5.999 -18.083 12.383 1.00 47.38 104 LYS A C 1
ATOM 832 O O . LYS A 1 104 ? -5.110 -18.876 12.085 1.00 47.38 104 LYS A O 1
ATOM 837 N N . TYR A 1 105 ? -6.565 -18.043 13.590 1.00 40.72 105 TYR A N 1
ATOM 838 C CA . TYR A 1 105 ? -6.196 -18.907 14.720 1.00 40.72 105 TYR A CA 1
ATOM 839 C C . TYR A 1 105 ? -7.375 -19.736 15.271 1.00 40.72 105 TYR A C 1
ATOM 841 O O . TYR A 1 105 ? -7.259 -20.302 16.358 1.00 40.72 105 TYR A O 1
ATOM 849 N N . ILE A 1 106 ? -8.483 -19.820 14.526 1.00 39.88 106 ILE A N 1
ATOM 850 C CA . ILE A 1 106 ? -9.596 -20.768 14.720 1.00 39.88 106 ILE A CA 1
ATOM 851 C C . ILE A 1 106 ? -9.674 -21.626 13.460 1.00 39.88 106 ILE A C 1
ATOM 853 O O . ILE A 1 106 ? -9.812 -22.859 13.602 1.00 39.88 106 ILE A O 1
#

Radius of gyration: 16.27 Å; Cα contacts (8 Å, |Δi|>4): 90; chains: 1; bounding box: 31×33×46 Å

Sequence (106 aa):
FFDLPPLENEDEKTDQSDFTPKERRILLQKIFVQILVRLCSNHLPAEELVVKDDLSLLFSAITSSCPSYNSVWRKSSAEVLITISQHGLTPKVIQYIHGMYACKYI

Foldseek 3Di:
DLADDDDDPQPDDDPVDPDGVVRVVVVVLVVVLVVLLVQLLEAPSLLVCLVVVVLVVLVCLQPPDGDPRSVSVNVSSVSSVVSNVVRHDDPNNVVSVVVVVVVVVD

Solvent-accessible surface area (backbone atoms only — not comparable to full-atom values): 6015 Å² total; per-residue (Å²): 132,64,82,67,77,84,77,74,65,38,82,52,68,49,101,89,44,98,53,24,57,45,54,50,54,51,50,51,51,51,54,52,43,54,51,48,36,62,43,20,53,33,51,68,54,32,45,47,30,55,77,70,51,49,50,59,53,39,55,44,56,60,69,54,91,76,61,77,92,34,48,66,50,27,55,46,35,47,53,37,52,51,34,25,70,76,46,14,71,42,75,69,41,48,50,49,56,50,49,64,55,55,67,73,77,112

pLDDT: mean 88.61, std 12.04, range [39.88, 97.75]

Secondary structure (DSSP, 8-state):
---PPPPSSTTPPPTT-SS-HHHHHHHHHHHHHHHHHHHHTSHHHHHHHHHTTHHHHHHHHHHS---GGGHHHHHHHHHHHHHHHHH---HHHHHHHHHHHHTT--